Protein AF-A0A6B8VNX2-F1 (afdb_monomer_lite)

Structure (mmCIF, N/CA/C/O backbone):
data_AF-A0A6B8VNX2-F1
#
_entry.id   AF-A0A6B8VNX2-F1
#
loop_
_atom_site.group_PDB
_atom_site.id
_atom_site.type_symbol
_atom_site.label_atom_id
_atom_site.label_alt_id
_atom_site.label_comp_id
_atom_site.label_asym_id
_atom_site.label_entity_id
_atom_site.label_seq_id
_atom_site.pdbx_PDB_ins_code
_atom_site.Cartn_x
_atom_site.Cartn_y
_atom_site.Cartn_z
_atom_site.occupancy
_atom_site.B_iso_or_equiv
_atom_site.auth_seq_id
_atom_site.auth_comp_id
_atom_site.auth_asym_id
_atom_site.auth_atom_id
_atom_site.pdbx_PDB_model_num
ATOM 1 N N . MET A 1 1 ? -3.206 -7.231 19.120 1.00 62.09 1 MET A N 1
ATOM 2 C CA . MET A 1 1 ? -4.506 -6.610 18.802 1.00 62.09 1 MET A CA 1
ATOM 3 C C . MET A 1 1 ? -4.485 -6.156 17.348 1.00 62.09 1 MET A C 1
ATOM 5 O O . MET A 1 1 ? -3.455 -5.647 16.913 1.00 62.09 1 MET A O 1
ATOM 9 N N . LEU A 1 2 ? -5.547 -6.441 16.596 1.00 70.12 2 LEU A N 1
ATOM 10 C CA . LEU A 1 2 ? -5.765 -5.934 15.240 1.00 70.12 2 LEU A CA 1
ATOM 11 C C . LEU A 1 2 ? -6.598 -4.655 15.354 1.00 70.12 2 LEU A C 1
ATOM 13 O O . LEU A 1 2 ? -7.615 -4.681 16.046 1.00 70.12 2 LEU A O 1
ATOM 17 N N . THR A 1 3 ? -6.175 -3.562 14.727 1.00 69.44 3 THR A N 1
ATOM 18 C CA . THR A 1 3 ? -6.993 -2.345 14.641 1.00 69.44 3 THR A CA 1
ATOM 19 C C . THR A 1 3 ? -7.954 -2.433 13.459 1.00 69.44 3 THR A C 1
ATOM 21 O O . THR A 1 3 ? -7.805 -3.282 12.574 1.00 69.44 3 THR A O 1
ATOM 24 N N . LYS A 1 4 ? -9.001 -1.601 13.474 1.00 83.25 4 LYS A N 1
ATOM 25 C CA . LYS A 1 4 ? -9.965 -1.529 12.372 1.00 83.25 4 LYS A CA 1
ATOM 26 C C . LYS A 1 4 ? -9.238 -1.189 11.065 1.00 83.25 4 LYS A C 1
ATOM 28 O O . LYS A 1 4 ? -8.188 -0.553 11.063 1.00 83.25 4 LYS A O 1
ATOM 33 N N . THR A 1 5 ? -9.804 -1.603 9.937 1.00 89.50 5 THR A N 1
ATOM 34 C CA . THR A 1 5 ? -9.324 -1.140 8.633 1.00 89.50 5 THR A CA 1
ATOM 35 C C . THR A 1 5 ? -9.763 0.304 8.408 1.00 89.50 5 THR A C 1
ATOM 37 O O . THR A 1 5 ? -10.943 0.625 8.533 1.00 89.50 5 THR A O 1
ATOM 40 N N . HIS A 1 6 ? -8.825 1.154 8.007 1.00 91.38 6 HIS A N 1
ATOM 41 C CA . HIS A 1 6 ? -9.047 2.538 7.612 1.00 91.38 6 HIS A CA 1
ATOM 42 C C . HIS A 1 6 ? -8.924 2.651 6.090 1.00 91.38 6 HIS A C 1
ATOM 44 O O . HIS A 1 6 ? -7.982 2.128 5.500 1.00 91.38 6 HIS A O 1
ATOM 50 N N . ARG A 1 7 ? -9.868 3.328 5.430 1.00 92.56 7 ARG A N 1
ATOM 51 C CA . ARG A 1 7 ? -9.743 3.698 4.013 1.00 92.56 7 ARG A CA 1
ATOM 52 C C . ARG A 1 7 ? -9.416 5.180 3.930 1.00 92.56 7 ARG A C 1
ATOM 54 O O . ARG A 1 7 ? -10.285 5.995 4.216 1.00 92.56 7 ARG A O 1
ATOM 61 N N . ILE A 1 8 ? -8.189 5.507 3.543 1.00 91.06 8 ILE A N 1
ATOM 62 C CA . ILE A 1 8 ? -7.670 6.879 3.531 1.00 91.06 8 ILE A CA 1
ATOM 63 C C . ILE A 1 8 ? -7.268 7.243 2.101 1.00 91.06 8 ILE A C 1
ATOM 65 O O . ILE A 1 8 ? -6.884 6.373 1.320 1.00 91.06 8 ILE A O 1
ATOM 69 N N . VAL A 1 9 ? -7.407 8.515 1.743 1.00 91.31 9 VAL A N 1
ATOM 70 C CA . VAL A 1 9 ? -6.951 9.059 0.461 1.00 91.31 9 VAL A CA 1
ATOM 71 C C . VAL A 1 9 ? -5.579 9.681 0.670 1.00 91.31 9 VAL A C 1
ATOM 73 O O . VAL A 1 9 ? -5.407 10.512 1.559 1.00 91.31 9 VAL A O 1
ATOM 76 N N . GLU A 1 10 ? -4.603 9.258 -0.125 1.00 90.25 10 GLU A N 1
ATOM 77 C CA . GLU A 1 10 ? -3.265 9.830 -0.085 1.00 90.25 10 GLU A CA 1
ATOM 78 C C . GLU A 1 10 ? -3.278 11.243 -0.705 1.00 90.25 10 GLU A C 1
ATOM 80 O O . GLU A 1 10 ? -3.761 11.401 -1.829 1.00 90.25 10 GLU A O 1
ATOM 85 N N . PRO A 1 11 ? -2.768 12.273 -0.004 1.00 86.19 11 PRO A N 1
ATOM 86 C CA . PRO A 1 11 ? -3.023 13.674 -0.344 1.00 86.19 11 PRO A CA 1
ATOM 87 C C . PRO A 1 11 ? -2.410 14.151 -1.666 1.00 86.19 11 PRO A C 1
ATOM 89 O O . PRO A 1 11 ? -2.935 15.084 -2.263 1.00 86.19 11 PRO A O 1
ATOM 92 N N . VAL A 1 12 ? -1.313 13.555 -2.134 1.00 86.44 12 VAL A N 1
ATOM 93 C CA . VAL A 1 12 ? -0.596 14.038 -3.326 1.00 86.44 12 VAL A CA 1
ATOM 94 C C . VAL A 1 12 ? -1.106 13.381 -4.609 1.00 86.44 12 VAL A C 1
ATOM 96 O O . VAL A 1 12 ? -1.266 14.051 -5.621 1.00 86.44 12 VAL A O 1
ATOM 99 N N . SER A 1 13 ? -1.343 12.069 -4.601 1.00 83.94 13 SER A N 1
ATOM 100 C CA . SER A 1 13 ? -1.797 11.319 -5.784 1.00 83.94 13 SER A CA 1
ATOM 101 C C . SER A 1 13 ? -3.301 11.094 -5.836 1.00 83.94 13 SER A C 1
ATOM 103 O O . SER A 1 13 ? -3.809 10.655 -6.863 1.00 83.94 13 SER A O 1
ATOM 105 N N . GLY A 1 14 ? -4.014 11.318 -4.732 1.00 88.69 14 GLY A N 1
ATOM 106 C CA . GLY A 1 14 ? -5.431 10.982 -4.622 1.00 88.69 14 GLY A CA 1
ATOM 107 C C . GLY A 1 14 ? -5.709 9.476 -4.566 1.00 88.69 14 GLY A C 1
ATOM 108 O O . GLY A 1 14 ? -6.872 9.071 -4.571 1.00 88.69 14 GLY A O 1
ATOM 109 N N . HIS A 1 15 ? -4.682 8.619 -4.495 1.00 90.00 15 HIS A N 1
ATOM 110 C CA . HIS A 1 15 ? -4.888 7.178 -4.401 1.00 90.00 15 HIS A CA 1
ATOM 111 C C . HIS A 1 15 ? -5.564 6.809 -3.078 1.00 90.00 15 HIS A C 1
ATOM 113 O O . HIS A 1 15 ? -5.083 7.129 -1.988 1.00 90.00 15 HIS A O 1
ATOM 119 N N . ARG A 1 16 ? -6.682 6.087 -3.173 1.00 92.12 16 ARG A N 1
ATOM 120 C CA . ARG A 1 16 ? -7.368 5.524 -2.011 1.00 92.12 16 ARG A CA 1
ATOM 121 C C . ARG A 1 16 ? -6.680 4.231 -1.590 1.00 92.12 16 ARG A C 1
ATOM 123 O O . ARG A 1 16 ? -6.619 3.288 -2.370 1.00 92.12 16 ARG A O 1
ATOM 130 N N . VAL A 1 17 ? -6.228 4.173 -0.342 1.00 93.25 17 VAL A N 1
ATOM 131 C CA . VAL A 1 17 ? -5.546 3.007 0.228 1.00 93.25 17 VAL A CA 1
ATOM 132 C C . VAL A 1 17 ? -6.244 2.497 1.482 1.00 93.25 17 VAL A C 1
ATOM 134 O O . VAL A 1 17 ? -6.743 3.255 2.316 1.00 93.25 17 VAL A O 1
ATOM 137 N N . GLY A 1 18 ? -6.329 1.179 1.596 1.00 94.12 18 GLY A N 1
ATOM 138 C CA . GLY A 1 18 ? -6.733 0.465 2.792 1.00 94.12 18 GLY A CA 1
ATOM 139 C C . GLY A 1 18 ? -5.536 0.245 3.694 1.00 94.12 18 GLY A C 1
ATOM 140 O O . GLY A 1 18 ? -4.538 -0.330 3.269 1.00 94.12 18 GLY A O 1
ATOM 141 N N . LEU A 1 19 ? -5.653 0.682 4.943 1.00 94.19 19 LEU A N 1
ATOM 142 C CA . LEU A 1 19 ? -4.622 0.589 5.964 1.00 94.19 19 LEU A CA 1
ATOM 143 C C . LEU A 1 19 ? -5.164 -0.115 7.206 1.00 94.19 19 LEU A C 1
ATOM 145 O O . LEU A 1 19 ? -6.334 0.026 7.550 1.00 94.19 19 LEU A O 1
ATOM 149 N N . ALA A 1 20 ? -4.320 -0.878 7.887 1.00 92.81 20 ALA A N 1
ATOM 150 C CA . ALA A 1 20 ? -4.655 -1.511 9.161 1.00 92.81 20 ALA A CA 1
ATOM 151 C C . ALA A 1 20 ? -3.399 -1.656 10.022 1.00 92.81 20 ALA A C 1
ATOM 153 O O . ALA A 1 20 ? -2.302 -1.810 9.480 1.00 92.81 20 ALA A O 1
ATOM 154 N N . ARG A 1 21 ? -3.536 -1.651 11.353 1.00 91.25 21 ARG A N 1
ATOM 155 C CA . ARG A 1 21 ? -2.421 -1.936 12.264 1.00 91.25 21 ARG A CA 1
ATOM 156 C C . ARG A 1 21 ? -2.577 -3.322 12.859 1.00 91.25 21 ARG A C 1
ATOM 158 O O . ARG A 1 21 ? -3.609 -3.669 13.430 1.00 91.25 21 ARG A O 1
ATOM 165 N N . TYR A 1 22 ? -1.516 -4.112 12.797 1.00 88.12 22 TYR A N 1
ATOM 166 C CA . TYR A 1 22 ? -1.456 -5.406 13.461 1.00 88.12 22 TYR A CA 1
ATOM 167 C C . TYR A 1 22 ? -0.128 -5.544 14.188 1.00 88.12 22 TYR A C 1
ATOM 169 O O . TYR A 1 22 ? 0.935 -5.331 13.613 1.00 88.12 22 TYR A O 1
ATOM 177 N N . ARG A 1 23 ? -0.194 -5.863 15.489 1.00 86.69 23 ARG A N 1
ATOM 178 C CA . ARG A 1 23 ? 0.991 -5.998 16.361 1.00 86.69 23 ARG A CA 1
ATOM 179 C C . ARG A 1 23 ? 1.954 -4.798 16.261 1.00 86.69 23 ARG A C 1
ATOM 181 O O . ARG A 1 23 ? 3.165 -4.964 16.238 1.00 86.69 23 ARG A O 1
ATOM 188 N N . GLY A 1 24 ? 1.399 -3.587 16.184 1.00 85.50 24 GLY A N 1
ATOM 189 C CA . GLY A 1 24 ? 2.166 -2.340 16.102 1.00 85.50 24 GLY A CA 1
ATOM 190 C C . GLY A 1 24 ? 2.616 -1.947 14.691 1.00 85.50 24 GLY A C 1
ATOM 191 O O . GLY A 1 24 ? 2.944 -0.783 14.481 1.00 85.50 24 GLY A O 1
ATOM 192 N N . THR A 1 25 ? 2.558 -2.847 13.709 1.00 88.62 25 THR A N 1
ATOM 193 C CA . THR A 1 25 ? 2.987 -2.587 12.327 1.00 88.62 25 THR A CA 1
ATOM 194 C C . THR A 1 25 ? 1.826 -2.123 11.453 1.00 88.62 25 THR A C 1
ATOM 196 O O . THR A 1 25 ? 0.724 -2.657 11.556 1.00 88.62 25 THR A O 1
ATOM 199 N N . ALA A 1 26 ? 2.074 -1.140 10.583 1.00 91.62 26 ALA A N 1
ATOM 200 C CA . ALA A 1 26 ? 1.125 -0.719 9.559 1.00 91.62 26 ALA A CA 1
ATOM 201 C C . ALA A 1 26 ? 1.134 -1.697 8.374 1.00 91.62 26 ALA A C 1
ATOM 203 O O . ALA A 1 26 ? 2.188 -2.116 7.884 1.00 91.62 26 ALA A O 1
ATOM 204 N N . HIS A 1 27 ? -0.054 -2.030 7.896 1.00 93.31 27 HIS A N 1
ATOM 205 C CA . HIS A 1 27 ? -0.286 -2.859 6.729 1.00 93.31 27 HIS A CA 1
ATOM 206 C C . HIS A 1 27 ? -1.115 -2.099 5.706 1.00 93.31 27 HIS A C 1
ATOM 208 O O . HIS A 1 27 ? -1.945 -1.272 6.073 1.00 93.31 27 HIS A O 1
ATOM 214 N N . VAL A 1 28 ? -0.907 -2.424 4.436 1.00 93.25 28 VAL A N 1
ATOM 215 C CA . VAL A 1 28 ? -1.608 -1.846 3.293 1.00 93.25 28 VAL A CA 1
ATOM 216 C C . VAL A 1 28 ? -2.297 -2.940 2.483 1.00 93.25 28 VAL A C 1
ATOM 218 O O . VAL A 1 28 ? -1.798 -4.067 2.395 1.00 93.25 28 VAL A O 1
ATOM 221 N N . GLU A 1 29 ? -3.465 -2.633 1.932 1.00 93.50 29 GLU A N 1
ATOM 222 C CA . GLU A 1 29 ? -4.244 -3.572 1.133 1.00 93.50 29 GLU A CA 1
ATOM 223 C C . GLU A 1 29 ? -3.566 -3.856 -0.212 1.00 93.50 29 GLU A C 1
ATOM 225 O O . GLU A 1 29 ? -3.260 -2.955 -0.991 1.00 93.50 29 GLU A O 1
ATOM 230 N N . VAL A 1 30 ? -3.368 -5.139 -0.510 1.00 90.12 30 VAL A N 1
ATOM 231 C CA . VAL A 1 30 ? -2.648 -5.606 -1.704 1.00 90.12 30 VAL A CA 1
ATOM 232 C C . VAL A 1 30 ? -3.376 -5.216 -2.992 1.00 90.12 30 VAL A C 1
ATOM 234 O O . VAL A 1 30 ? -2.727 -4.893 -3.983 1.00 90.12 30 VAL A O 1
ATOM 237 N N . GLY A 1 31 ? -4.713 -5.226 -2.980 1.00 89.56 31 GLY A N 1
ATOM 238 C CA . GLY A 1 31 ? -5.523 -4.836 -4.137 1.00 89.56 31 GLY A CA 1
ATOM 239 C C . GLY A 1 31 ? -5.301 -3.381 -4.553 1.00 89.56 31 GLY A C 1
ATOM 240 O O . GLY A 1 31 ? -5.200 -3.098 -5.743 1.00 89.56 31 GLY A O 1
ATOM 241 N N . ASP A 1 32 ? -5.132 -2.475 -3.586 1.00 90.56 32 ASP A N 1
ATOM 242 C CA . ASP A 1 32 ? -4.860 -1.069 -3.888 1.00 90.56 32 ASP A CA 1
ATOM 243 C C . ASP A 1 32 ? -3.441 -0.902 -4.454 1.00 90.56 32 ASP A C 1
ATOM 245 O O . ASP A 1 32 ? -3.242 -0.165 -5.418 1.00 90.56 32 ASP A O 1
ATOM 249 N N . LEU A 1 33 ? -2.455 -1.648 -3.935 1.00 88.50 33 LEU A N 1
ATOM 250 C CA . LEU A 1 33 ? -1.088 -1.628 -4.475 1.00 88.50 33 LEU A CA 1
ATOM 251 C C . LEU A 1 33 ? -1.030 -2.083 -5.939 1.00 88.50 33 LEU A C 1
ATOM 253 O O . LEU A 1 33 ? -0.354 -1.458 -6.757 1.00 88.50 33 LEU A O 1
ATOM 257 N N . ALA A 1 34 ? -1.774 -3.139 -6.273 1.00 86.56 34 ALA A N 1
ATOM 258 C CA . ALA A 1 34 ? -1.861 -3.663 -7.633 1.00 86.56 34 ALA A CA 1
ATOM 259 C C . ALA A 1 34 ? -2.518 -2.678 -8.616 1.00 86.56 34 ALA A C 1
ATOM 261 O O . ALA A 1 34 ? -2.241 -2.735 -9.809 1.00 86.56 34 ALA A O 1
ATOM 262 N N . SER A 1 35 ? -3.348 -1.744 -8.139 1.00 87.31 35 SER A N 1
ATOM 263 C CA . SER A 1 35 ? -3.918 -0.694 -8.996 1.00 87.31 35 SER A CA 1
ATOM 264 C C . SER A 1 35 ? -2.913 0.407 -9.361 1.00 87.31 35 SER A C 1
ATOM 266 O O . SER A 1 35 ? -3.049 1.036 -10.406 1.00 87.31 35 SER A O 1
ATOM 268 N N . ILE A 1 36 ? -1.890 0.623 -8.524 1.00 88.00 36 ILE A N 1
ATOM 269 C CA . ILE A 1 36 ? -0.831 1.621 -8.753 1.00 88.00 36 ILE A CA 1
ATOM 270 C C . ILE A 1 36 ? 0.243 1.044 -9.679 1.00 88.00 36 ILE A C 1
ATOM 272 O O . ILE A 1 36 ? 0.704 1.706 -10.607 1.00 88.00 36 ILE A O 1
ATOM 276 N N . ILE A 1 37 ? 0.638 -0.208 -9.433 1.00 83.25 37 ILE A N 1
ATOM 277 C CA . ILE A 1 37 ? 1.580 -0.950 -10.271 1.00 83.25 37 ILE A CA 1
ATOM 278 C C . ILE A 1 37 ? 0.848 -2.201 -10.779 1.00 83.25 37 ILE A C 1
ATOM 280 O O . ILE A 1 37 ? 0.798 -3.200 -10.068 1.00 83.25 37 ILE A O 1
ATOM 284 N N . PRO A 1 38 ? 0.303 -2.205 -12.010 1.00 72.94 38 PRO A N 1
ATOM 285 C CA . PRO A 1 38 ? -0.472 -3.337 -12.540 1.00 72.94 38 PRO A CA 1
ATOM 286 C C . PRO A 1 38 ? 0.302 -4.660 -12.599 1.00 72.94 38 PRO A C 1
ATOM 288 O O . PRO A 1 38 ? -0.288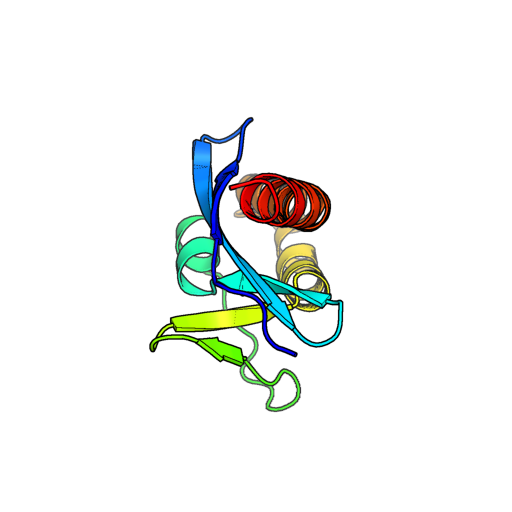 -5.736 -12.557 1.00 72.94 38 PRO A O 1
ATOM 291 N N . ARG A 1 39 ? 1.641 -4.588 -12.657 1.00 71.56 39 ARG A N 1
ATOM 292 C CA . ARG A 1 39 ? 2.555 -5.738 -12.567 1.00 71.56 39 ARG A CA 1
ATOM 293 C C . ARG A 1 39 ? 3.131 -5.935 -11.166 1.00 71.56 39 ARG A C 1
ATOM 295 O O . ARG A 1 39 ? 4.225 -6.477 -11.036 1.00 71.56 39 ARG A O 1
ATOM 302 N N . PHE A 1 40 ? 2.438 -5.484 -10.120 1.00 72.25 40 PHE A N 1
ATOM 303 C CA . PHE A 1 40 ? 2.827 -5.734 -8.735 1.00 72.25 40 PHE A CA 1
ATOM 304 C C . PHE A 1 40 ? 2.716 -7.233 -8.438 1.00 72.25 40 PHE A C 1
ATOM 306 O O . PHE A 1 40 ? 1.740 -7.718 -7.865 1.00 72.25 40 PHE A O 1
ATOM 313 N N . MET A 1 41 ? 3.717 -7.988 -8.886 1.00 64.62 41 MET A N 1
ATOM 314 C CA . MET A 1 41 ? 3.869 -9.389 -8.559 1.00 64.62 41 MET A CA 1
ATOM 315 C C . MET A 1 41 ? 4.243 -9.449 -7.093 1.00 64.62 41 MET A C 1
ATOM 317 O O . MET A 1 41 ? 5.344 -9.068 -6.699 1.00 64.62 41 MET A O 1
ATOM 321 N N . VAL A 1 42 ? 3.306 -9.924 -6.279 1.00 65.50 42 VAL A N 1
ATOM 322 C CA . VAL A 1 42 ? 3.660 -10.436 -4.966 1.00 65.50 42 VAL A CA 1
ATOM 323 C C . VAL A 1 42 ? 4.583 -11.626 -5.222 1.00 65.50 42 VAL A C 1
ATOM 325 O O . VAL A 1 42 ? 4.126 -12.598 -5.830 1.00 65.50 42 VAL A O 1
ATOM 328 N N . PRO A 1 43 ? 5.852 -11.584 -4.783 1.00 62.62 43 PRO A N 1
ATOM 329 C CA . PRO A 1 43 ? 6.711 -12.753 -4.857 1.00 62.62 43 PRO A CA 1
ATOM 330 C C . PRO A 1 43 ? 5.997 -13.911 -4.157 1.00 6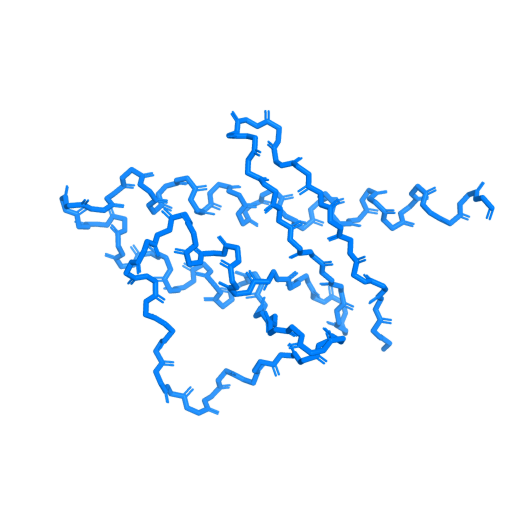2.62 43 PRO A C 1
ATOM 332 O O . PRO A 1 43 ? 5.567 -13.762 -3.013 1.00 62.62 43 PRO A O 1
ATOM 335 N N . GLY A 1 44 ? 5.841 -15.044 -4.846 1.00 51.19 44 GLY A N 1
ATOM 336 C CA . GLY A 1 44 ? 5.107 -16.220 -4.359 1.00 51.19 44 GLY A CA 1
ATOM 337 C C . GLY A 1 44 ? 5.763 -16.944 -3.180 1.00 51.19 44 GLY A C 1
ATOM 338 O O . GLY A 1 44 ? 5.398 -18.077 -2.879 1.00 51.19 44 GLY A O 1
ATOM 339 N N . ASP A 1 45 ? 6.735 -16.317 -2.522 1.00 49.12 45 ASP A N 1
ATOM 340 C CA . ASP A 1 45 ? 7.501 -16.943 -1.464 1.00 49.12 45 ASP A CA 1
ATOM 341 C C . ASP A 1 45 ? 6.688 -16.971 -0.166 1.00 49.12 45 ASP A C 1
ATOM 343 O O . ASP A 1 45 ? 6.219 -15.942 0.334 1.00 49.12 45 ASP A O 1
ATOM 347 N N . GLN A 1 46 ? 6.536 -18.170 0.397 1.00 48.09 46 GLN A N 1
ATOM 348 C CA . GLN A 1 46 ? 5.684 -18.505 1.550 1.00 48.09 46 GLN A CA 1
ATOM 349 C C . GLN A 1 46 ? 6.069 -17.789 2.865 1.00 48.09 46 GLN A C 1
ATOM 351 O O . GLN A 1 46 ? 5.481 -18.029 3.920 1.00 48.09 46 GLN A O 1
ATOM 356 N N . VAL A 1 47 ? 7.057 -16.896 2.818 1.00 51.06 47 VAL A N 1
ATOM 357 C CA . VAL A 1 47 ? 7.672 -16.237 3.972 1.00 51.06 47 VAL A CA 1
ATOM 358 C C . VAL A 1 47 ? 6.872 -15.013 4.434 1.00 51.06 47 VAL A C 1
ATOM 360 O O . VAL A 1 47 ? 6.881 -14.673 5.619 1.00 51.06 47 VAL A O 1
ATOM 363 N N . TYR A 1 48 ? 6.116 -14.362 3.545 1.00 60.50 48 TYR A N 1
ATOM 364 C CA . TYR A 1 48 ? 5.351 -13.161 3.892 1.00 60.50 48 TYR A CA 1
ATOM 365 C C . TYR A 1 48 ? 3.878 -13.499 4.117 1.00 60.50 48 TYR A C 1
ATOM 367 O O . TYR A 1 48 ? 3.056 -13.454 3.204 1.00 60.50 48 TYR A O 1
ATOM 375 N N . ARG A 1 49 ? 3.528 -13.848 5.362 1.00 70.94 49 ARG A N 1
ATOM 376 C CA . ARG A 1 49 ? 2.131 -14.085 5.755 1.00 70.94 49 ARG A CA 1
ATOM 377 C C . ARG A 1 49 ? 1.303 -12.822 5.519 1.00 70.94 49 ARG A C 1
ATOM 379 O O . ARG A 1 49 ? 1.441 -11.836 6.243 1.00 70.94 49 ARG A O 1
ATOM 386 N N . PHE A 1 50 ? 0.424 -12.870 4.524 1.00 86.06 50 PHE A N 1
ATOM 387 C CA . PHE A 1 50 ? -0.628 -11.878 4.377 1.00 86.06 50 PHE A CA 1
ATOM 388 C C . PHE A 1 50 ? -1.557 -11.916 5.579 1.00 86.06 50 PHE A C 1
ATOM 390 O O . PHE A 1 50 ? -1.903 -12.981 6.094 1.00 86.06 50 PHE A O 1
ATOM 397 N N . LEU A 1 51 ? -2.013 -10.739 5.977 1.00 88.56 51 LEU A N 1
ATOM 398 C CA . LEU A 1 51 ? -3.096 -10.611 6.927 1.00 88.56 51 LEU A CA 1
ATOM 399 C C . LEU A 1 51 ? -4.406 -10.509 6.148 1.00 88.56 51 LEU A C 1
ATOM 401 O O . LEU A 1 51 ? -4.537 -9.663 5.266 1.00 88.56 51 LEU A O 1
ATOM 405 N N . THR A 1 52 ? -5.371 -11.366 6.465 1.00 89.31 52 THR A N 1
ATOM 406 C CA . THR A 1 52 ? -6.715 -11.272 5.885 1.00 89.31 52 THR A CA 1
ATOM 407 C C . THR A 1 52 ? -7.637 -10.567 6.872 1.00 89.31 52 THR A C 1
ATOM 409 O O . THR A 1 52 ? -7.771 -11.012 8.009 1.00 89.31 52 THR A O 1
ATOM 412 N N . ILE A 1 53 ? -8.266 -9.470 6.445 1.00 85.19 53 ILE A N 1
ATOM 413 C CA . ILE A 1 53 ? -9.218 -8.686 7.245 1.00 85.19 53 ILE A CA 1
ATOM 414 C C . ILE A 1 53 ? -10.463 -8.457 6.393 1.00 85.19 53 ILE A C 1
ATOM 416 O O . ILE A 1 53 ? -10.367 -7.871 5.316 1.00 85.19 53 ILE A O 1
ATOM 420 N N . GLY A 1 54 ? -11.626 -8.943 6.839 1.00 82.88 54 GLY A N 1
ATOM 421 C CA . GLY A 1 54 ? -12.886 -8.770 6.103 1.00 82.88 54 GLY A CA 1
ATOM 422 C C . GLY A 1 54 ? -12.828 -9.277 4.654 1.00 82.88 54 GLY A C 1
ATOM 423 O O . GLY A 1 54 ? -13.320 -8.607 3.753 1.00 82.88 54 GLY A O 1
ATOM 424 N N . GLY A 1 55 ? -12.144 -10.403 4.412 1.00 86.75 55 GLY A N 1
ATOM 425 C CA . GLY A 1 55 ? -11.958 -10.985 3.073 1.00 86.75 55 GLY A CA 1
ATOM 426 C C . GLY A 1 55 ? -10.910 -10.291 2.191 1.00 86.75 55 GLY A C 1
ATOM 427 O O . GLY A 1 55 ? -10.655 -10.741 1.077 1.00 86.75 55 GLY A O 1
ATOM 428 N N . ARG A 1 56 ? -10.265 -9.223 2.673 1.00 88.50 56 ARG A N 1
ATOM 429 C CA . ARG A 1 56 ? -9.244 -8.466 1.935 1.00 88.50 56 ARG A CA 1
ATOM 430 C C . ARG A 1 56 ? -7.846 -8.800 2.436 1.00 88.50 56 ARG A C 1
ATOM 432 O O . ARG A 1 56 ? -7.648 -9.021 3.630 1.00 88.50 56 ARG A O 1
ATOM 439 N N . ARG A 1 57 ? -6.872 -8.825 1.522 1.00 90.69 57 ARG A N 1
ATOM 440 C CA . ARG A 1 57 ? -5.471 -9.155 1.826 1.00 90.69 57 ARG A CA 1
ATOM 441 C C . ARG A 1 57 ? -4.655 -7.900 2.089 1.00 90.69 57 ARG A C 1
ATOM 443 O O . ARG A 1 57 ? -4.646 -6.982 1.275 1.00 90.69 57 ARG A O 1
ATOM 450 N N . PHE A 1 58 ? -3.909 -7.926 3.181 1.00 92.44 58 PHE A N 1
ATOM 451 C CA . PHE A 1 58 ? -3.020 -6.866 3.621 1.00 92.44 58 PHE A CA 1
ATOM 452 C C . PHE A 1 58 ? -1.593 -7.389 3.759 1.00 92.44 58 PHE A C 1
ATOM 454 O O . PHE A 1 58 ? -1.363 -8.521 4.190 1.00 92.44 58 PHE A O 1
ATOM 461 N N . VAL A 1 59 ? -0.625 -6.539 3.437 1.00 90.94 59 VAL A N 1
ATOM 462 C CA . VAL A 1 59 ? 0.808 -6.798 3.607 1.00 90.94 59 VAL A CA 1
ATOM 463 C C . VAL A 1 59 ? 1.426 -5.684 4.443 1.00 90.94 59 VAL A C 1
ATOM 465 O O . VAL A 1 59 ? 1.003 -4.534 4.352 1.00 90.94 59 VAL A O 1
ATOM 468 N N . SER A 1 60 ? 2.412 -6.004 5.284 1.00 91.94 60 SER A N 1
ATOM 469 C CA . SER A 1 60 ? 3.128 -4.976 6.046 1.00 91.94 60 SER A CA 1
ATOM 470 C C . SER A 1 60 ? 3.757 -3.957 5.098 1.00 91.94 60 SER A C 1
ATOM 472 O O . SER A 1 60 ? 4.391 -4.337 4.112 1.00 91.94 60 SER A O 1
ATOM 474 N N . VAL A 1 61 ? 3.663 -2.673 5.434 1.00 91.75 61 VAL A N 1
ATOM 475 C CA . VAL A 1 61 ? 4.235 -1.576 4.635 1.00 91.75 61 VAL A CA 1
ATOM 476 C C . VAL A 1 61 ? 5.728 -1.802 4.353 1.00 91.75 61 VAL A C 1
ATOM 478 O O . VAL A 1 61 ? 6.177 -1.655 3.219 1.00 91.75 61 VAL A O 1
ATOM 481 N N . HIS A 1 62 ? 6.495 -2.250 5.355 1.00 89.38 62 HIS A N 1
ATOM 482 C CA . HIS A 1 62 ? 7.919 -2.591 5.203 1.00 89.38 62 HIS A CA 1
ATOM 483 C C . HIS A 1 62 ? 8.183 -3.674 4.147 1.00 89.38 62 HIS A C 1
ATOM 485 O O . HIS A 1 62 ? 9.145 -3.583 3.385 1.00 89.38 62 HIS A O 1
ATOM 491 N N . ILE A 1 63 ? 7.322 -4.691 4.081 1.00 89.00 63 ILE A N 1
ATOM 492 C CA . ILE A 1 63 ? 7.436 -5.769 3.093 1.00 89.00 63 ILE A CA 1
ATOM 493 C C . ILE A 1 63 ? 7.095 -5.223 1.701 1.00 89.00 63 ILE A C 1
ATOM 495 O O . ILE A 1 63 ? 7.876 -5.407 0.771 1.00 89.00 63 ILE A O 1
ATOM 499 N N . ALA A 1 64 ? 5.997 -4.470 1.571 1.00 89.12 64 ALA A N 1
ATOM 500 C CA . ALA A 1 64 ? 5.609 -3.850 0.304 1.00 89.12 64 ALA A CA 1
ATOM 501 C C . ALA A 1 64 ? 6.701 -2.922 -0.263 1.00 89.12 64 ALA A C 1
ATOM 503 O O . ALA A 1 64 ? 6.955 -2.941 -1.467 1.00 89.12 64 ALA A O 1
ATOM 504 N N . ARG A 1 65 ? 7.419 -2.168 0.590 1.00 89.31 65 ARG A N 1
ATOM 505 C CA . ARG A 1 65 ? 8.568 -1.349 0.154 1.00 89.31 65 ARG A CA 1
ATOM 506 C C . ARG A 1 65 ? 9.651 -2.192 -0.504 1.00 89.31 65 ARG A C 1
ATOM 508 O O . ARG A 1 65 ? 10.200 -1.789 -1.525 1.00 89.31 65 ARG A O 1
ATOM 515 N N . ARG A 1 66 ? 9.986 -3.346 0.085 1.00 86.81 66 ARG A N 1
ATOM 516 C CA . ARG A 1 66 ? 11.008 -4.249 -0.470 1.00 86.81 66 ARG A CA 1
ATOM 517 C C . ARG A 1 66 ? 10.607 -4.755 -1.849 1.00 86.81 66 ARG A C 1
ATOM 519 O O . ARG A 1 66 ? 11.474 -4.863 -2.705 1.00 86.81 66 ARG A O 1
ATOM 526 N N . TRP A 1 67 ? 9.317 -4.999 -2.073 1.00 83.31 67 TRP A N 1
ATOM 527 C CA . TRP A 1 67 ? 8.809 -5.397 -3.385 1.00 83.31 67 TRP A CA 1
ATOM 528 C C . TRP A 1 67 ? 8.857 -4.262 -4.402 1.00 83.31 67 TRP A C 1
ATOM 530 O O . TRP A 1 67 ? 9.114 -4.534 -5.563 1.00 83.31 67 TRP A O 1
ATOM 540 N N . ALA A 1 68 ? 8.643 -3.011 -3.985 1.00 84.25 68 ALA A N 1
ATOM 541 C CA . ALA A 1 68 ? 8.631 -1.846 -4.871 1.00 84.25 68 ALA A CA 1
ATOM 542 C C . ALA A 1 68 ? 10.032 -1.415 -5.351 1.00 84.25 68 ALA A C 1
ATOM 544 O O . ALA A 1 68 ? 10.168 -0.909 -6.463 1.00 84.25 68 ALA A O 1
ATOM 545 N N . LYS A 1 69 ? 11.076 -1.613 -4.530 1.00 82.50 69 LYS A N 1
ATOM 546 C CA . LYS A 1 69 ? 12.446 -1.147 -4.821 1.00 82.50 69 LYS A CA 1
ATOM 547 C C . LYS A 1 69 ? 13.019 -1.646 -6.162 1.00 82.50 69 LYS A C 1
ATOM 549 O O . LYS A 1 69 ? 13.465 -0.787 -6.915 1.00 82.50 69 LYS A O 1
ATOM 554 N N . PRO A 1 70 ? 12.960 -2.947 -6.513 1.00 82.25 70 PRO A N 1
ATOM 555 C CA . PRO A 1 70 ? 13.476 -3.437 -7.797 1.00 82.25 70 PRO A CA 1
ATOM 556 C C . PRO A 1 70 ? 12.839 -2.762 -9.020 1.00 82.25 70 PRO A C 1
ATOM 558 O O . PRO A 1 70 ? 13.482 -2.590 -10.048 1.00 82.25 70 PRO A O 1
ATOM 561 N N . TRP A 1 71 ? 11.580 -2.331 -8.911 1.00 82.81 71 TRP A N 1
ATOM 562 C CA . TRP A 1 71 ? 10.866 -1.674 -10.011 1.00 82.81 71 TRP A CA 1
ATOM 563 C C . TRP A 1 71 ? 11.243 -0.206 -10.180 1.00 82.81 71 TRP A C 1
ATOM 565 O O . TRP A 1 71 ? 11.058 0.343 -11.261 1.00 82.81 71 TRP A O 1
ATOM 575 N N . LYS A 1 72 ? 11.782 0.434 -9.135 1.00 81.25 72 LYS A N 1
ATOM 576 C CA . LYS A 1 72 ? 12.252 1.823 -9.210 1.00 81.25 72 LYS A CA 1
ATOM 577 C C . LYS A 1 72 ? 13.420 1.971 -10.184 1.00 81.25 72 LYS A C 1
ATOM 579 O O . LYS A 1 72 ? 13.539 3.003 -10.835 1.00 81.25 72 LYS A O 1
ATOM 584 N N . GLU A 1 73 ? 14.255 0.943 -10.273 1.00 81.06 73 GLU A N 1
ATOM 585 C CA . GLU A 1 73 ? 15.429 0.898 -11.149 1.00 81.06 73 GLU A CA 1
ATOM 586 C C . GLU A 1 73 ? 15.072 0.481 -12.586 1.00 81.06 73 GLU A C 1
ATOM 588 O O . GLU A 1 73 ? 15.888 0.618 -13.492 1.00 81.06 73 GLU A O 1
ATOM 593 N N . SER A 1 74 ? 13.837 0.025 -12.826 1.00 79.06 74 SER A N 1
ATOM 594 C CA . SER A 1 74 ? 13.353 -0.318 -14.163 1.00 79.06 74 SER A CA 1
ATOM 595 C C . SER A 1 74 ? 12.905 0.926 -14.933 1.00 79.06 74 SER A C 1
ATOM 597 O O . SER A 1 74 ? 12.051 1.687 -14.467 1.00 79.06 74 SER A O 1
ATOM 599 N N . HIS A 1 75 ? 13.413 1.093 -16.159 1.00 70.38 75 HIS A N 1
ATOM 600 C CA . HIS A 1 75 ? 13.010 2.177 -17.063 1.00 70.38 75 HIS A CA 1
ATOM 601 C C . HIS A 1 75 ? 11.506 2.181 -17.392 1.00 70.38 75 HIS A C 1
ATOM 603 O O . HIS A 1 75 ? 10.957 3.242 -17.670 1.00 70.38 75 HIS A O 1
ATOM 609 N N . GLU A 1 76 ? 10.821 1.036 -17.312 1.00 77.44 76 GLU A N 1
ATOM 610 C CA . GLU A 1 76 ? 9.393 0.932 -17.649 1.00 77.44 76 GLU A CA 1
ATOM 611 C C . GLU A 1 76 ? 8.453 1.303 -16.490 1.00 77.44 76 GLU A C 1
ATOM 613 O O . GLU A 1 76 ? 7.298 1.653 -16.726 1.00 77.44 76 GLU A O 1
ATOM 618 N N . MET A 1 77 ? 8.909 1.193 -15.235 1.00 81.75 77 MET A N 1
ATOM 619 C CA . MET A 1 77 ? 8.029 1.278 -14.053 1.00 81.75 77 MET A CA 1
ATOM 620 C C . MET A 1 77 ? 8.520 2.241 -12.965 1.00 81.75 77 MET A C 1
ATOM 622 O O . MET A 1 77 ? 7.902 2.333 -11.900 1.00 81.75 77 MET A O 1
ATOM 626 N N . GLY A 1 78 ? 9.602 2.985 -13.214 1.00 85.75 78 GLY A N 1
ATOM 627 C CA . GLY A 1 78 ? 10.231 3.855 -12.218 1.00 85.75 78 GLY A CA 1
ATOM 628 C C . GLY A 1 78 ? 9.292 4.914 -11.628 1.00 85.75 78 GLY A C 1
ATOM 629 O O . GLY A 1 78 ? 9.306 5.149 -10.418 1.00 85.75 78 GLY A O 1
ATOM 630 N N . ALA A 1 79 ? 8.423 5.523 -12.442 1.00 87.88 79 ALA A N 1
ATOM 631 C CA . ALA A 1 79 ? 7.473 6.537 -11.977 1.00 87.88 79 ALA A CA 1
ATOM 632 C C . ALA A 1 79 ? 6.413 5.946 -11.031 1.00 87.88 79 ALA A C 1
ATOM 634 O O . ALA A 1 79 ? 6.193 6.469 -9.938 1.00 87.88 79 ALA A O 1
ATOM 635 N N . GLN A 1 80 ? 5.802 4.820 -11.403 1.00 88.06 80 GLN A N 1
ATOM 636 C CA . GLN A 1 80 ? 4.794 4.147 -10.583 1.00 88.06 80 GLN A CA 1
ATOM 637 C C . GLN A 1 80 ? 5.411 3.554 -9.308 1.00 88.06 80 GLN A C 1
ATOM 639 O O . GLN A 1 80 ? 4.809 3.634 -8.238 1.00 88.06 80 GLN A O 1
ATOM 644 N N . ALA A 1 81 ? 6.636 3.027 -9.389 1.00 89.31 81 ALA A N 1
ATOM 645 C CA . ALA A 1 81 ? 7.396 2.570 -8.229 1.00 89.31 81 ALA A CA 1
ATOM 646 C C . ALA A 1 81 ? 7.698 3.711 -7.246 1.00 89.31 81 ALA A C 1
ATOM 648 O O . ALA A 1 81 ? 7.541 3.535 -6.037 1.00 89.31 81 ALA A O 1
ATOM 649 N N . ASN A 1 82 ? 8.061 4.898 -7.745 1.00 90.50 82 ASN A N 1
ATOM 650 C CA . ASN A 1 82 ? 8.234 6.088 -6.910 1.00 90.50 82 ASN A CA 1
ATOM 651 C C . ASN A 1 82 ? 6.918 6.522 -6.252 1.00 90.50 82 ASN A C 1
ATOM 653 O O . ASN A 1 82 ? 6.902 6.786 -5.050 1.00 90.50 82 ASN A O 1
ATOM 657 N N . THR A 1 83 ? 5.811 6.537 -7.002 1.00 90.12 83 THR A N 1
ATOM 658 C CA . THR A 1 83 ? 4.476 6.826 -6.455 1.00 90.12 83 THR A CA 1
ATOM 659 C C . THR A 1 83 ? 4.110 5.850 -5.341 1.00 90.12 83 THR A C 1
ATOM 661 O O . THR A 1 83 ? 3.695 6.279 -4.265 1.00 90.12 83 THR A O 1
ATOM 664 N N . LEU A 1 84 ? 4.326 4.550 -5.553 1.00 90.75 84 LEU A N 1
ATOM 665 C CA . LEU A 1 84 ? 4.068 3.529 -4.546 1.00 90.75 84 LEU A CA 1
ATOM 666 C C . LEU A 1 84 ? 4.926 3.732 -3.292 1.00 90.75 84 LEU A C 1
ATOM 668 O O . LEU A 1 84 ? 4.387 3.762 -2.190 1.00 90.75 84 LEU A O 1
ATOM 672 N N . LEU A 1 85 ? 6.246 3.883 -3.433 1.00 92.12 85 LEU A N 1
ATOM 673 C CA . LEU A 1 85 ? 7.147 4.079 -2.291 1.00 92.12 85 LEU A CA 1
ATOM 674 C C . LEU A 1 85 ? 6.737 5.291 -1.449 1.00 92.12 85 LEU A C 1
ATOM 676 O O . LEU A 1 85 ? 6.667 5.189 -0.226 1.00 92.12 85 LEU A O 1
ATOM 680 N N . ARG A 1 86 ? 6.364 6.387 -2.110 1.00 92.44 86 ARG A N 1
ATOM 681 C CA . ARG A 1 86 ? 5.871 7.603 -1.464 1.00 92.44 86 ARG A CA 1
ATOM 682 C C . ARG A 1 86 ? 4.568 7.368 -0.689 1.00 92.44 86 ARG A C 1
ATOM 684 O O . ARG A 1 86 ? 4.468 7.774 0.465 1.00 92.44 86 ARG A O 1
ATOM 691 N N . ILE A 1 87 ? 3.595 6.670 -1.282 1.00 92.25 87 ILE A N 1
ATOM 692 C CA . ILE A 1 87 ? 2.351 6.268 -0.597 1.00 92.25 87 ILE A CA 1
ATOM 693 C C . ILE A 1 87 ? 2.672 5.419 0.637 1.00 92.25 87 ILE A 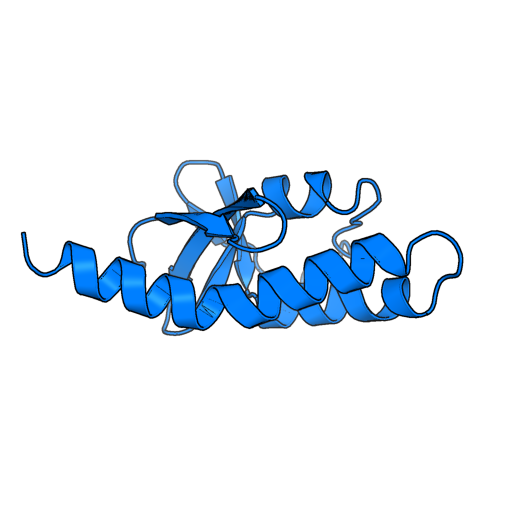C 1
ATOM 695 O O . ILE A 1 87 ? 2.123 5.641 1.715 1.00 92.25 87 ILE A O 1
ATOM 699 N N . LEU A 1 88 ? 3.590 4.460 0.502 1.00 92.94 88 LEU A N 1
ATOM 700 C CA . LEU A 1 88 ? 4.017 3.609 1.607 1.00 92.94 88 LEU A CA 1
ATOM 701 C C . LEU A 1 88 ? 4.717 4.420 2.709 1.00 92.94 88 LEU A C 1
ATOM 703 O O . LEU A 1 88 ? 4.568 4.094 3.883 1.00 92.94 88 LEU A O 1
ATOM 707 N N . ASP A 1 89 ? 5.525 5.436 2.374 1.00 92.56 89 ASP A N 1
ATOM 708 C CA . ASP A 1 89 ? 6.223 6.297 3.355 1.00 92.56 89 ASP A CA 1
ATOM 709 C C . ASP A 1 89 ? 5.209 7.095 4.184 1.00 92.56 89 ASP A C 1
ATOM 711 O O . ASP A 1 89 ? 5.338 7.194 5.402 1.00 92.56 89 ASP A O 1
ATOM 715 N N . TRP A 1 90 ? 4.143 7.559 3.536 1.00 92.38 90 TRP A N 1
ATOM 716 C CA . TRP A 1 90 ? 3.048 8.294 4.164 1.00 92.38 90 TRP A CA 1
ATOM 717 C C . TRP A 1 90 ? 2.058 7.412 4.956 1.00 92.38 90 TRP A C 1
ATOM 719 O O . TRP A 1 90 ? 1.436 7.876 5.911 1.00 92.38 90 TRP A O 1
ATOM 729 N N . ALA A 1 91 ? 1.915 6.130 4.613 1.00 91.94 91 ALA A N 1
ATOM 730 C CA . ALA A 1 91 ? 0.895 5.248 5.189 1.00 91.94 91 ALA A CA 1
ATOM 731 C C . ALA A 1 91 ? 0.973 5.083 6.721 1.00 91.94 91 ALA A C 1
ATOM 733 O O . ALA A 1 91 ? -0.053 4.986 7.395 1.00 91.94 91 ALA A O 1
ATOM 734 N N . GLU A 1 92 ? 2.178 5.018 7.291 1.00 89.81 92 GLU A N 1
ATOM 735 C CA . GLU A 1 92 ? 2.350 4.810 8.732 1.00 89.81 92 GLU A CA 1
ATOM 736 C C . GLU A 1 92 ? 1.909 6.006 9.598 1.00 89.81 92 GLU A C 1
ATOM 738 O O . GLU A 1 92 ? 1.149 5.771 10.547 1.00 89.81 92 GLU A O 1
ATOM 743 N N . PRO A 1 93 ? 2.338 7.258 9.328 1.00 91.19 93 PRO A N 1
ATOM 744 C CA . PRO A 1 93 ? 1.825 8.419 10.055 1.00 91.19 93 PRO A CA 1
ATOM 745 C C . PRO A 1 93 ? 0.321 8.619 9.832 1.00 91.19 93 PRO A C 1
ATOM 747 O O . PRO A 1 93 ? -0.402 8.807 10.808 1.00 91.19 93 PRO A O 1
ATOM 750 N N . ALA A 1 94 ? -0.174 8.443 8.602 1.00 90.06 94 ALA A N 1
ATOM 751 C CA . ALA A 1 94 ? -1.599 8.582 8.290 1.00 90.06 94 ALA A CA 1
ATOM 752 C C . ALA A 1 94 ? -2.485 7.627 9.105 1.00 90.06 94 ALA A C 1
ATOM 754 O O . ALA A 1 94 ? -3.561 7.997 9.576 1.00 90.06 94 ALA A O 1
ATOM 755 N N . LEU A 1 95 ? -2.022 6.391 9.315 1.00 91.50 95 LEU A N 1
ATOM 756 C CA . LEU A 1 95 ? -2.738 5.430 10.145 1.00 91.50 95 LEU A CA 1
ATOM 757 C C . LEU A 1 95 ? -2.747 5.839 11.625 1.00 91.50 95 LEU A C 1
ATOM 759 O O . LEU A 1 95 ? -3.778 5.695 12.274 1.00 91.50 95 LEU A O 1
ATOM 763 N N . LYS A 1 96 ? -1.636 6.374 12.158 1.00 90.44 96 LYS A N 1
ATOM 764 C CA . LYS A 1 96 ? -1.590 6.882 13.545 1.00 90.44 96 LYS A CA 1
ATOM 765 C C . LYS A 1 96 ? -2.587 8.025 13.747 1.00 90.44 96 LYS A C 1
ATOM 767 O O . LYS A 1 96 ? -3.299 8.038 14.747 1.00 90.44 96 LYS A O 1
ATOM 772 N N . GLU A 1 97 ? -2.658 8.952 12.796 1.00 90.00 97 GLU A N 1
ATOM 773 C CA . GLU A 1 97 ? -3.607 10.071 12.823 1.00 90.00 97 GLU A CA 1
ATOM 774 C C . GLU A 1 97 ? -5.057 9.579 12.766 1.00 90.00 97 GLU A C 1
ATOM 776 O O . GLU A 1 97 ? -5.871 9.954 13.607 1.00 90.00 97 GLU A O 1
ATOM 781 N N . ALA A 1 98 ? -5.374 8.668 11.842 1.00 88.00 98 ALA A N 1
ATOM 782 C CA . ALA A 1 98 ? -6.720 8.114 11.709 1.00 88.00 98 ALA A CA 1
ATOM 783 C C . ALA A 1 98 ? -7.175 7.322 12.948 1.00 88.00 98 ALA A C 1
ATOM 785 O O . ALA A 1 98 ? -8.358 7.344 13.302 1.00 88.00 98 ALA A O 1
ATOM 786 N N . GLU A 1 99 ? -6.255 6.620 13.613 1.00 88.12 99 GLU A N 1
ATOM 787 C CA . GLU A 1 99 ? -6.513 5.927 14.880 1.00 88.12 99 GLU A CA 1
ATOM 788 C C . GLU A 1 99 ? -6.755 6.934 16.021 1.00 88.12 99 GLU A C 1
ATOM 790 O O . GLU A 1 99 ? -7.688 6.753 16.805 1.00 88.12 99 GLU A O 1
ATOM 795 N N . ALA A 1 100 ? -5.995 8.034 16.074 1.00 86.56 100 ALA A N 1
ATOM 796 C CA . ALA A 1 100 ? -6.172 9.094 17.070 1.00 86.56 100 ALA A CA 1
ATOM 797 C C . ALA A 1 100 ? -7.492 9.870 16.899 1.00 86.56 100 ALA A C 1
ATOM 799 O O . ALA A 1 100 ? -8.131 10.224 17.891 1.00 86.56 100 ALA A O 1
ATOM 800 N N . SER A 1 101 ? -7.930 10.108 15.660 1.00 79.31 101 SER A N 1
ATOM 801 C CA . SER A 1 101 ? -9.197 10.794 15.371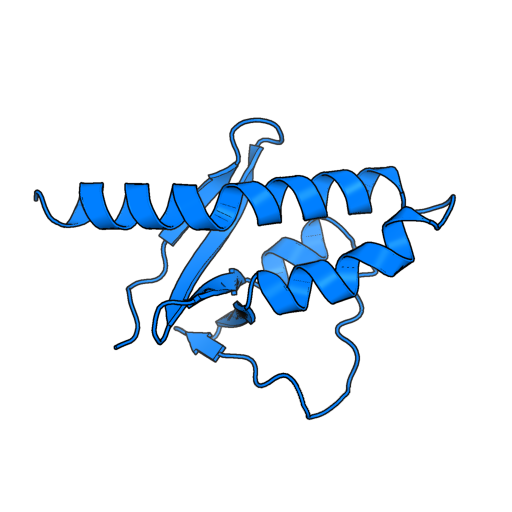 1.00 79.31 101 SER A CA 1
ATOM 802 C C . SER A 1 101 ? -10.432 9.950 15.704 1.00 79.31 101 SER A C 1
ATOM 804 O O . SER A 1 101 ? -11.450 10.506 16.099 1.00 79.31 101 SER A O 1
ATOM 806 N N . ASN A 1 102 ? -10.356 8.618 15.591 1.00 68.06 102 ASN A N 1
ATOM 807 C CA . ASN A 1 102 ? -11.474 7.716 15.915 1.00 68.06 102 ASN A CA 1
ATOM 808 C C . ASN A 1 102 ? -11.606 7.395 17.414 1.00 68.06 102 ASN A C 1
ATOM 810 O O . ASN A 1 102 ? -12.633 6.866 17.824 1.00 68.06 102 ASN A O 1
ATOM 814 N N . GLY A 1 103 ? -10.588 7.683 18.231 1.00 56.66 103 GLY A N 1
ATOM 815 C CA . GLY A 1 103 ? -10.636 7.501 19.689 1.00 56.66 103 GLY A CA 1
ATOM 816 C C . GLY A 1 103 ? -11.247 8.677 20.461 1.00 56.66 103 GLY A C 1
ATOM 817 O O . GLY A 1 103 ? -11.267 8.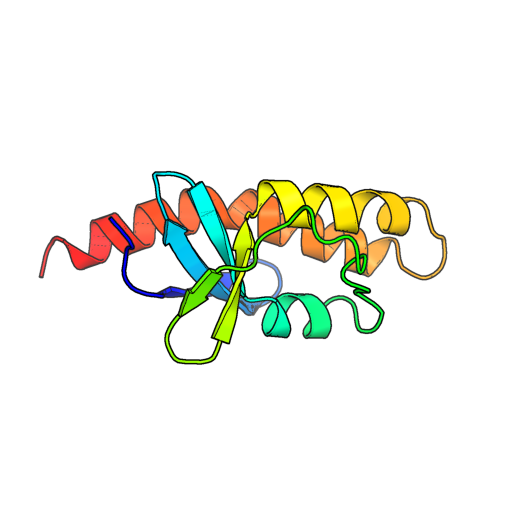639 21.687 1.00 56.66 103 GLY A O 1
ATOM 818 N N . LYS A 1 104 ? -11.694 9.733 19.765 1.00 49.72 104 LYS A N 1
ATOM 819 C CA . LYS A 1 104 ? -12.280 10.955 20.349 1.00 49.72 104 LYS A CA 1
ATOM 820 C C . LYS A 1 104 ? -13.796 11.095 20.122 1.00 49.72 104 LYS A C 1
ATOM 822 O O . LYS A 1 104 ? -14.327 12.171 20.387 1.00 49.72 104 LYS A O 1
ATOM 827 N N . ALA A 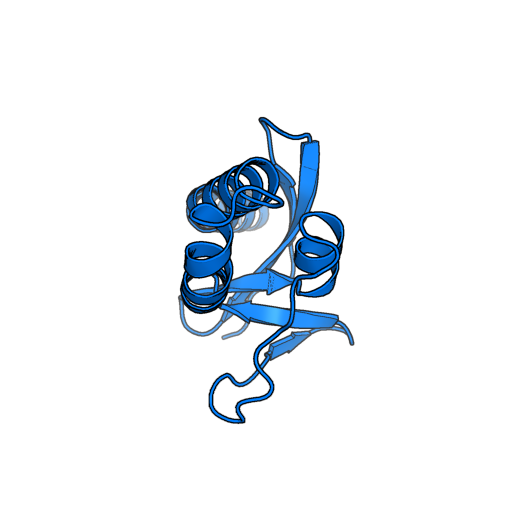1 105 ? -14.465 10.056 19.620 1.00 39.00 105 ALA A N 1
ATOM 828 C CA . ALA A 1 105 ? -15.901 10.043 19.332 1.00 39.00 105 ALA A CA 1
ATOM 829 C C . ALA A 1 105 ? -16.644 9.048 20.228 1.00 39.00 105 ALA A C 1
ATOM 831 O O . ALA A 1 105 ? -16.090 7.947 20.452 1.00 39.00 105 ALA A O 1
#

Radius of gyration: 13.57 Å; chains: 1; bounding box: 31×32×38 Å

Organism: NCBI:txid2675216

Sequence (105 aa):
MLTKTHRIVEPVSGHRVGLARYRGTAHVEVGDLASIIPRFMVPGDQVYRFLTIGGRRFVSVHIARRWAKPWKESHEMGAQANTLLRILDWAEPALKEAEASNGKA

pLDDT: mean 83.34, std 12.02, range [39.0, 94.19]

Foldseek 3Di:
DKADWDFDQDDPPRQTWIWIDDPNFIKTFPVSLCVLPVPLDPPPDPPFDWDADPNTTIGTLVSSLVSLVVQCPDPVRVVSSVVSNVCSVPRNVVVVVVVVVVVVD

Secondary structure (DSSP, 8-state):
-BPPPEEEE-TTT--EEEEEEETTEEEEEHHHHHHHSTT------TTS-PEEETTEEEEEHHHHHHHHHHHHT-TTTHHHHHHHHHHHHHHHHHHHHHHHHHTT-